Protein AF-A0A351TGX9-F1 (afdb_monomer)

Sequence (91 aa):
MRELRKKMESNSVESLEEVQDVGAEEIDYEKIEIELTMHKVIADEEWELIKDFYLRGITIRELAEKYGITENNMTVRLHRLRKKIRERIGS

Structure (mmCIF, N/CA/C/O backbone):
data_AF-A0A351TGX9-F1
#
_entry.id   AF-A0A351TGX9-F1
#
loop_
_atom_site.group_PDB
_atom_site.id
_atom_site.type_symbol
_atom_site.label_atom_id
_atom_site.label_alt_id
_atom_site.label_comp_id
_atom_site.label_asym_id
_atom_site.label_entity_id
_atom_site.label_seq_id
_atom_site.pdbx_PDB_ins_code
_atom_site.Cartn_x
_atom_site.Cartn_y
_atom_site.Cartn_z
_atom_site.occupancy
_atom_site.B_iso_or_equiv
_atom_site.auth_seq_id
_atom_site.auth_comp_id
_atom_site.auth_asym_id
_atom_site.auth_atom_id
_atom_site.pdbx_PDB_model_num
ATOM 1 N N . MET A 1 1 ? 42.327 22.291 -57.479 1.00 53.66 1 MET A N 1
AT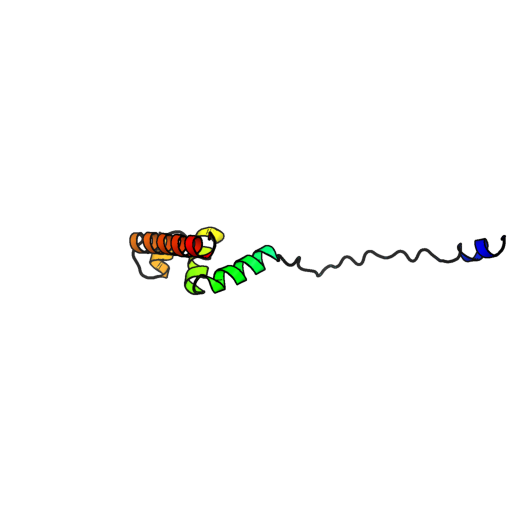OM 2 C CA . MET A 1 1 ? 41.940 22.631 -56.083 1.00 53.66 1 MET A CA 1
ATOM 3 C C . MET A 1 1 ? 41.205 23.976 -55.914 1.00 53.66 1 MET A C 1
ATOM 5 O O . MET A 1 1 ? 40.995 24.388 -54.780 1.00 53.66 1 MET A O 1
ATOM 9 N N . ARG A 1 2 ? 40.782 24.678 -56.984 1.00 53.09 2 ARG A N 1
ATOM 10 C CA . ARG A 1 2 ? 40.004 25.936 -56.873 1.00 53.09 2 ARG A CA 1
ATOM 11 C C . ARG A 1 2 ? 38.512 25.768 -57.200 1.00 53.09 2 ARG A C 1
ATOM 13 O O . ARG A 1 2 ? 37.704 26.541 -56.709 1.00 53.09 2 ARG A O 1
ATOM 20 N N . GLU A 1 3 ? 38.145 24.727 -57.945 1.00 51.25 3 GLU A N 1
ATOM 21 C CA . GLU A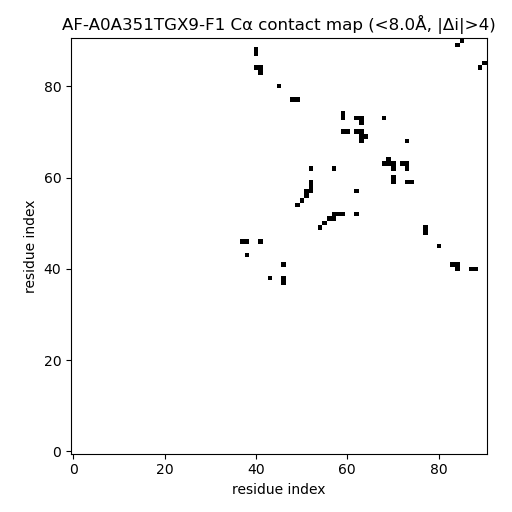 1 3 ? 36.761 24.512 -58.401 1.00 51.25 3 GLU A CA 1
ATOM 22 C C . GLU A 1 3 ? 35.915 23.664 -57.441 1.00 51.25 3 GLU A C 1
ATOM 24 O O . GLU A 1 3 ? 34.706 23.847 -57.365 1.00 51.25 3 GLU A O 1
ATOM 29 N N . LEU A 1 4 ? 36.548 22.819 -56.619 1.00 48.94 4 LEU A N 1
ATOM 30 C CA . LEU A 1 4 ? 35.869 22.056 -55.560 1.00 48.94 4 LEU A CA 1
ATOM 31 C C . LEU A 1 4 ? 35.351 22.948 -54.419 1.00 48.94 4 LEU A C 1
ATOM 33 O O . LEU A 1 4 ? 34.351 22.620 -53.791 1.00 48.94 4 LEU A O 1
ATOM 37 N N . ARG A 1 5 ? 35.986 24.105 -54.187 1.00 49.72 5 ARG A N 1
ATOM 38 C CA . ARG A 1 5 ? 35.564 25.064 -53.152 1.00 49.72 5 ARG A CA 1
ATOM 39 C C . ARG A 1 5 ? 34.284 25.817 -53.509 1.00 49.72 5 ARG A C 1
ATOM 41 O O . ARG A 1 5 ? 33.542 26.187 -52.614 1.00 49.72 5 ARG A O 1
ATOM 48 N N . LYS A 1 6 ? 33.992 25.988 -54.801 1.00 47.88 6 LYS A N 1
ATOM 49 C CA . LYS A 1 6 ? 32.818 26.743 -55.264 1.00 47.88 6 LYS A CA 1
ATOM 50 C C . LYS A 1 6 ? 31.516 25.935 -55.207 1.00 47.88 6 LYS A C 1
ATOM 52 O O . LYS A 1 6 ? 30.443 26.495 -55.377 1.00 47.88 6 LYS A O 1
ATOM 57 N N . LYS A 1 7 ? 31.616 24.620 -54.979 1.00 45.81 7 LYS A N 1
ATOM 58 C CA . LYS A 1 7 ? 30.473 23.698 -54.885 1.00 45.81 7 LYS A CA 1
ATOM 59 C C . LYS A 1 7 ? 30.042 23.413 -53.442 1.00 45.81 7 LYS A C 1
ATOM 61 O O . LYS A 1 7 ? 28.952 22.902 -53.235 1.00 45.81 7 LYS A O 1
ATOM 66 N N . MET A 1 8 ? 30.883 23.750 -52.459 1.00 45.75 8 MET A N 1
ATOM 67 C CA . MET A 1 8 ? 30.544 23.648 -51.033 1.00 45.75 8 MET A CA 1
ATOM 68 C C . MET A 1 8 ? 29.800 24.883 -50.509 1.00 45.75 8 MET A C 1
A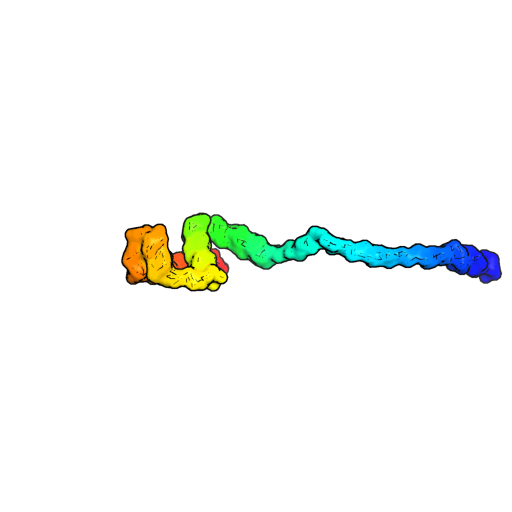TOM 70 O O . MET A 1 8 ? 29.084 24.772 -49.525 1.00 45.75 8 MET A O 1
ATOM 74 N N . GLU A 1 9 ? 29.916 26.037 -51.176 1.00 48.16 9 GLU A N 1
ATOM 75 C CA . GLU A 1 9 ? 29.183 27.264 -50.810 1.00 48.16 9 GLU A CA 1
ATOM 76 C C . GLU A 1 9 ? 27.716 27.260 -51.276 1.00 48.16 9 GLU A C 1
ATOM 78 O O . GLU A 1 9 ? 26.953 28.142 -50.897 1.00 48.16 9 GLU A O 1
ATOM 83 N N . SER A 1 10 ? 27.305 26.271 -52.080 1.00 51.38 10 SER A N 1
ATOM 84 C CA . SER A 1 10 ? 25.927 26.133 -52.569 1.00 51.38 10 SER A CA 1
ATOM 85 C C . SER A 1 10 ? 25.153 24.981 -51.932 1.00 51.38 10 SER A C 1
ATOM 87 O O . SER A 1 10 ? 24.064 24.673 -52.404 1.00 51.38 10 SER A O 1
ATOM 89 N N . ASN A 1 11 ? 25.686 24.332 -50.893 1.00 47.47 11 ASN A N 1
ATOM 90 C CA . ASN A 1 11 ? 24.817 23.598 -49.982 1.00 47.47 11 ASN A CA 1
ATOM 91 C C . ASN A 1 11 ? 24.317 24.632 -48.986 1.00 47.47 11 ASN A C 1
ATOM 93 O O . ASN A 1 11 ? 24.976 24.931 -47.991 1.00 47.47 11 ASN A O 1
ATOM 97 N N . SER A 1 12 ? 23.174 25.228 -49.325 1.00 48.19 12 SER A N 1
ATOM 98 C CA . SER A 1 12 ? 22.303 25.866 -48.352 1.00 48.19 12 SER A CA 1
ATOM 99 C C . SER A 1 12 ? 22.294 24.978 -47.121 1.00 48.19 12 SER A C 1
ATOM 101 O O . SER A 1 12 ? 21.934 23.805 -47.218 1.00 48.19 12 SER A O 1
ATOM 103 N N . VAL A 1 13 ? 22.775 25.524 -46.007 1.00 54.16 13 VAL A N 1
ATOM 104 C CA . VAL A 1 13 ? 22.526 24.976 -44.684 1.00 54.16 13 VAL A CA 1
ATOM 105 C C . VAL A 1 13 ? 21.015 24.839 -44.619 1.00 54.16 13 VAL A C 1
ATOM 107 O O . VAL A 1 13 ? 20.302 25.827 -44.460 1.00 54.16 13 VAL A O 1
ATOM 110 N N . GLU A 1 14 ? 20.528 23.635 -44.891 1.00 54.56 14 GLU A N 1
ATOM 111 C CA . GLU A 1 14 ? 19.161 23.276 -44.598 1.00 54.56 14 GLU A CA 1
ATOM 112 C C . GLU A 1 14 ? 19.125 23.375 -43.081 1.00 54.56 14 GLU A C 1
ATOM 114 O O . GLU A 1 14 ? 19.756 22.590 -42.371 1.00 54.56 14 GLU A O 1
ATOM 119 N N . SER A 1 15 ? 18.561 24.484 -42.603 1.00 54.38 15 SER A N 1
ATOM 120 C CA . SER A 1 15 ? 18.243 24.666 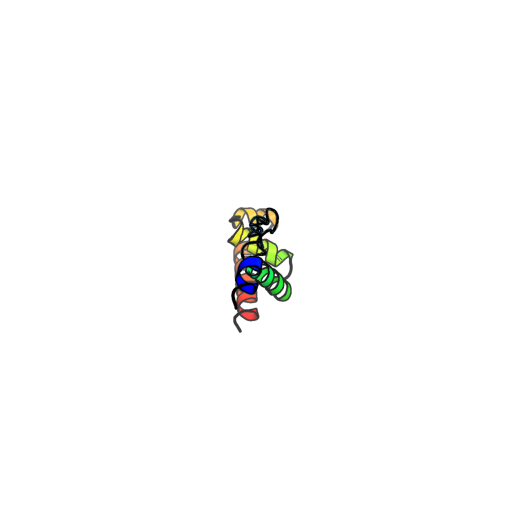-41.202 1.00 54.38 15 SER A CA 1
ATOM 121 C C . SER A 1 15 ? 17.407 23.456 -40.846 1.00 54.38 15 SER A C 1
ATOM 123 O O . SER A 1 15 ? 16.261 23.361 -41.281 1.00 54.38 15 SER A O 1
ATOM 125 N N . LEU A 1 16 ? 18.004 22.502 -40.134 1.00 57.88 16 LEU A N 1
ATOM 126 C CA . LEU A 1 16 ? 17.245 21.475 -39.454 1.00 57.88 16 LEU A CA 1
ATOM 127 C C . LEU A 1 16 ? 16.406 22.258 -38.456 1.00 57.88 16 LEU A C 1
ATOM 129 O O . LEU A 1 16 ? 16.901 22.660 -37.405 1.00 57.88 16 LEU A O 1
ATOM 133 N N . GLU A 1 17 ? 15.176 22.587 -38.849 1.00 59.75 17 GLU A N 1
ATOM 134 C CA . GLU A 1 17 ? 14.154 22.947 -37.888 1.00 59.75 17 GLU A CA 1
ATOM 135 C C . GLU A 1 17 ? 14.191 21.823 -36.862 1.00 59.75 17 GLU A C 1
ATOM 137 O O . GLU A 1 17 ? 14.002 20.652 -37.205 1.00 59.75 17 GLU A O 1
ATOM 142 N N . GLU A 1 18 ? 14.556 22.167 -35.626 1.00 57.56 18 GLU A N 1
ATOM 143 C CA . GLU A 1 18 ? 14.323 21.292 -34.494 1.00 57.56 18 GLU A CA 1
ATOM 144 C C . GLU A 1 18 ? 12.831 21.003 -34.535 1.00 57.56 18 GLU A C 1
ATOM 146 O O . GLU A 1 18 ? 12.005 21.847 -34.180 1.00 57.56 18 GLU A O 1
ATOM 151 N N . VAL A 1 19 ? 12.478 19.833 -35.066 1.00 60.59 19 VAL A N 1
ATOM 152 C CA . VAL A 1 19 ? 11.138 19.299 -34.923 1.00 60.59 19 VAL A CA 1
ATOM 153 C C . VAL A 1 19 ? 11.021 19.084 -33.430 1.00 60.59 19 VAL A C 1
ATOM 155 O O . VAL A 1 19 ? 11.519 18.100 -32.888 1.00 60.59 19 VAL A O 1
ATOM 158 N N . GLN A 1 20 ? 10.463 20.081 -32.752 1.00 54.25 20 GLN A N 1
ATOM 159 C CA . GLN A 1 20 ? 10.040 19.945 -31.381 1.00 54.25 20 GLN A CA 1
ATOM 160 C C . GLN A 1 20 ? 9.072 18.771 -31.414 1.00 54.25 20 GLN A C 1
ATOM 162 O O . GLN A 1 20 ? 8.013 18.854 -32.035 1.00 54.25 20 GLN A O 1
ATOM 167 N N . ASP A 1 21 ? 9.498 17.637 -30.869 1.00 59.59 21 ASP A N 1
ATOM 168 C CA . ASP A 1 21 ? 8.662 16.455 -30.762 1.00 59.59 21 ASP A CA 1
ATOM 169 C C . ASP A 1 21 ? 7.596 16.771 -29.713 1.00 59.59 21 ASP A C 1
ATOM 171 O O . ASP A 1 21 ? 7.755 16.517 -28.522 1.00 59.59 21 ASP A O 1
ATOM 175 N N . VAL A 1 22 ? 6.535 17.456 -30.145 1.00 59.19 22 VAL A N 1
ATOM 176 C CA . VAL A 1 22 ? 5.470 17.984 -29.280 1.00 59.19 22 VAL A CA 1
ATOM 177 C C . VAL A 1 22 ? 4.557 16.868 -28.744 1.00 59.19 22 VAL A C 1
ATOM 179 O O . VAL A 1 22 ? 3.463 17.154 -28.260 1.00 59.19 22 VAL A O 1
ATOM 182 N N . GLY A 1 23 ? 4.961 15.598 -28.852 1.00 58.69 23 GLY A N 1
ATOM 183 C CA . GLY A 1 23 ? 4.103 14.449 -28.568 1.00 58.69 23 GLY A CA 1
ATOM 184 C C . GLY A 1 23 ? 4.769 13.242 -27.912 1.00 58.69 23 GLY A C 1
ATOM 185 O O . GLY A 1 23 ? 4.051 12.294 -27.596 1.00 58.69 23 GLY A O 1
ATOM 186 N N . ALA A 1 24 ? 6.083 13.238 -27.675 1.00 63.25 24 ALA A N 1
ATOM 187 C CA . ALA A 1 24 ? 6.690 12.175 -26.882 1.00 63.25 24 ALA A CA 1
ATOM 188 C C . ALA A 1 24 ? 6.391 12.419 -25.397 1.00 63.25 24 ALA A C 1
ATOM 190 O O . ALA A 1 24 ? 7.092 13.173 -24.724 1.00 63.25 24 ALA A O 1
ATOM 191 N N . GLU A 1 25 ? 5.337 11.783 -24.875 1.00 69.75 25 GLU A N 1
ATOM 192 C CA . GLU A 1 25 ? 5.249 11.543 -23.434 1.00 69.75 25 GLU A CA 1
ATOM 193 C C . GLU A 1 25 ? 6.551 10.848 -23.015 1.00 69.75 25 GLU A C 1
ATOM 195 O O . GLU A 1 25 ? 6.860 9.758 -23.505 1.00 69.75 25 GLU A O 1
ATOM 200 N N . GLU A 1 26 ? 7.351 11.498 -22.166 1.00 73.94 26 GLU A N 1
ATOM 201 C CA . GLU A 1 26 ? 8.548 10.875 -21.609 1.00 73.94 26 GLU A CA 1
ATOM 202 C C . GLU A 1 26 ? 8.127 9.585 -20.904 1.00 73.94 26 GLU A C 1
ATOM 204 O O . GLU A 1 26 ? 7.406 9.594 -19.904 1.00 73.94 26 GLU A O 1
ATOM 209 N N . ILE A 1 27 ? 8.543 8.452 -21.470 1.00 79.94 27 ILE A N 1
ATOM 210 C CA . ILE A 1 27 ? 8.257 7.147 -20.894 1.00 79.94 27 ILE A CA 1
ATOM 211 C C . ILE A 1 27 ? 9.055 7.037 -19.596 1.00 79.94 27 ILE A C 1
ATOM 213 O O . ILE A 1 27 ? 10.281 6.917 -19.609 1.00 79.94 27 ILE A O 1
ATOM 217 N N . ASP A 1 28 ? 8.344 7.041 -18.471 1.00 87.75 28 ASP A N 1
ATOM 218 C CA . ASP A 1 28 ? 8.908 6.758 -17.154 1.00 87.75 28 ASP A CA 1
ATOM 219 C C . ASP A 1 28 ? 9.135 5.244 -17.009 1.00 87.75 28 ASP A C 1
ATOM 221 O O . ASP A 1 28 ? 8.302 4.491 -16.489 1.00 87.75 28 ASP A O 1
ATOM 225 N N . TYR A 1 29 ? 10.264 4.781 -17.550 1.00 88.25 29 TYR A N 1
ATOM 226 C CA . TYR A 1 29 ? 10.666 3.376 -17.501 1.00 88.25 29 TYR A CA 1
ATOM 227 C C . TYR A 1 29 ? 10.827 2.866 -16.065 1.00 88.25 29 TYR A C 1
ATOM 229 O O . TYR A 1 29 ? 10.504 1.708 -15.805 1.00 88.25 29 TYR A O 1
ATOM 237 N N . GLU A 1 30 ? 11.246 3.719 -15.125 1.00 87.81 30 GLU A N 1
ATOM 238 C CA . GLU A 1 30 ? 11.386 3.349 -13.713 1.00 87.81 30 GLU A CA 1
ATOM 239 C C . GLU A 1 30 ? 10.024 2.971 -13.119 1.00 87.81 30 GLU A C 1
ATOM 241 O O . GLU A 1 30 ? 9.865 1.902 -12.523 1.00 87.81 30 GLU A O 1
ATOM 246 N N . LYS A 1 31 ? 8.995 3.787 -13.361 1.00 88.38 31 LYS A N 1
ATOM 247 C CA . LYS A 1 31 ? 7.627 3.473 -12.937 1.00 88.38 31 LYS A CA 1
ATOM 248 C C . LYS A 1 31 ? 7.108 2.177 -13.559 1.00 88.38 31 LYS A C 1
ATOM 250 O O . LYS A 1 31 ? 6.470 1.385 -12.863 1.00 88.38 31 LYS A O 1
ATOM 255 N N . ILE A 1 32 ? 7.374 1.945 -14.845 1.00 90.38 32 ILE A N 1
ATOM 256 C CA . ILE A 1 32 ? 6.963 0.714 -15.537 1.00 90.38 32 ILE A CA 1
ATOM 257 C C . ILE A 1 32 ? 7.640 -0.511 -14.913 1.00 90.38 32 ILE A C 1
ATOM 259 O O . ILE A 1 32 ? 6.975 -1.512 -14.641 1.00 90.38 32 ILE A O 1
ATOM 263 N N . GLU A 1 33 ? 8.945 -0.441 -14.655 1.00 91.69 33 GLU A N 1
ATOM 264 C CA . GLU A 1 33 ? 9.697 -1.525 -14.023 1.00 91.69 33 GLU A CA 1
ATOM 265 C C . GLU A 1 33 ? 9.184 -1.833 -12.616 1.00 91.69 33 GLU A C 1
ATOM 267 O O . GLU A 1 33 ? 9.039 -3.008 -12.259 1.00 91.69 33 GLU A O 1
ATOM 272 N N . ILE A 1 34 ? 8.850 -0.802 -11.835 1.00 90.19 34 ILE A N 1
ATOM 273 C CA . ILE A 1 34 ? 8.247 -0.962 -10.511 1.00 90.19 34 ILE A CA 1
ATOM 274 C C . ILE A 1 34 ? 6.904 -1.685 -10.629 1.00 90.19 34 ILE A C 1
ATOM 276 O O . ILE A 1 34 ? 6.722 -2.712 -9.977 1.00 90.19 34 ILE A O 1
ATOM 280 N N . GLU A 1 35 ? 5.984 -1.213 -11.474 1.00 92.19 35 GLU A N 1
ATOM 281 C CA . GLU A 1 35 ? 4.667 -1.843 -11.659 1.00 92.19 35 GLU A CA 1
ATOM 282 C C . GLU A 1 35 ? 4.819 -3.322 -12.065 1.00 92.19 35 GLU A C 1
ATOM 284 O O . GLU A 1 35 ? 4.273 -4.215 -11.409 1.00 92.19 35 GLU A O 1
ATOM 289 N N . LEU A 1 36 ? 5.657 -3.619 -13.064 1.00 92.19 36 LEU A N 1
ATOM 290 C CA . LEU A 1 36 ? 5.924 -4.990 -13.517 1.00 92.19 36 LEU A CA 1
ATOM 291 C C . LEU A 1 36 ? 6.547 -5.874 -12.429 1.00 92.19 36 LEU A C 1
ATOM 293 O O . LEU A 1 36 ? 6.256 -7.071 -12.356 1.00 92.19 36 LEU A O 1
ATOM 297 N N . THR A 1 37 ? 7.419 -5.313 -11.594 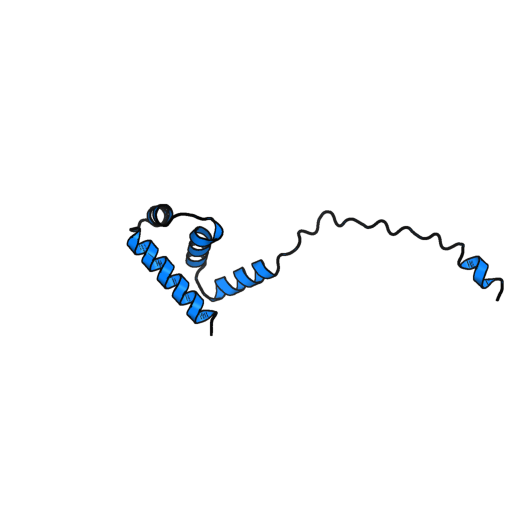1.00 92.38 37 THR A N 1
ATOM 298 C CA . THR A 1 37 ? 8.043 -6.038 -10.483 1.00 92.38 37 THR A CA 1
ATOM 299 C C . THR A 1 37 ? 7.023 -6.334 -9.389 1.00 92.38 37 THR A C 1
ATOM 301 O O . THR A 1 37 ? 6.951 -7.463 -8.900 1.00 92.38 37 THR A O 1
ATOM 304 N N . MET A 1 38 ? 6.179 -5.362 -9.041 1.00 92.81 38 MET A N 1
ATOM 305 C CA . MET A 1 38 ? 5.174 -5.511 -7.991 1.00 92.81 38 MET A CA 1
ATOM 306 C C . MET A 1 38 ? 4.100 -6.541 -8.353 1.00 92.81 38 MET A C 1
ATOM 308 O O . MET A 1 38 ? 3.770 -7.375 -7.506 1.00 92.81 38 MET A O 1
ATOM 312 N N . HIS A 1 39 ? 3.651 -6.584 -9.612 1.00 92.88 39 HIS A N 1
ATOM 313 C CA . HIS A 1 39 ? 2.698 -7.594 -10.097 1.00 92.88 39 HIS A CA 1
ATOM 314 C C . HIS A 1 39 ? 3.228 -9.039 -10.017 1.00 92.88 39 HIS A C 1
ATOM 316 O O . HIS A 1 39 ? 2.450 -9.988 -9.943 1.00 92.88 39 HIS A O 1
ATOM 322 N N . LYS A 1 40 ? 4.551 -9.245 -9.979 1.00 91.94 40 LYS A N 1
ATOM 323 C CA . LYS A 1 40 ? 5.151 -10.578 -9.755 1.00 91.94 40 LYS A CA 1
ATOM 324 C C . LYS A 1 40 ? 5.191 -10.971 -8.273 1.00 91.94 40 LYS A C 1
ATOM 326 O O . LYS A 1 40 ? 5.392 -12.140 -7.938 1.00 91.94 40 LYS A O 1
ATOM 331 N N . VAL A 1 41 ? 5.041 -10.004 -7.371 1.00 92.19 41 VAL A N 1
ATOM 332 C CA . VAL A 1 41 ? 5.330 -10.143 -5.937 1.00 92.19 41 VAL A CA 1
ATOM 333 C C . VAL A 1 41 ? 4.051 -10.228 -5.102 1.00 92.19 41 VAL A C 1
ATOM 335 O O . VAL A 1 41 ? 3.989 -11.036 -4.166 1.00 92.19 41 VAL A O 1
ATOM 338 N N . ILE A 1 42 ? 3.029 -9.449 -5.450 1.00 94.88 42 ILE A N 1
ATOM 339 C CA . ILE A 1 42 ? 1.733 -9.356 -4.764 1.00 94.88 42 ILE A CA 1
ATOM 340 C C . ILE A 1 42 ? 0.577 -9.322 -5.771 1.00 94.88 42 ILE A C 1
ATOM 342 O O . ILE A 1 42 ? 0.793 -9.083 -6.953 1.00 94.88 42 ILE A O 1
ATOM 346 N N . ALA A 1 43 ? -0.643 -9.582 -5.299 1.00 95.44 43 ALA A N 1
ATOM 347 C CA . ALA A 1 43 ? -1.838 -9.479 -6.137 1.00 95.44 43 ALA A CA 1
ATOM 348 C C . ALA A 1 43 ? -2.198 -8.013 -6.433 1.00 95.44 43 ALA A C 1
ATOM 350 O O . ALA A 1 43 ? -1.880 -7.126 -5.640 1.00 95.44 43 ALA A O 1
ATOM 351 N N . ASP A 1 44 ? -2.936 -7.769 -7.516 1.00 95.12 44 ASP A N 1
ATOM 352 C CA . ASP A 1 44 ? -3.30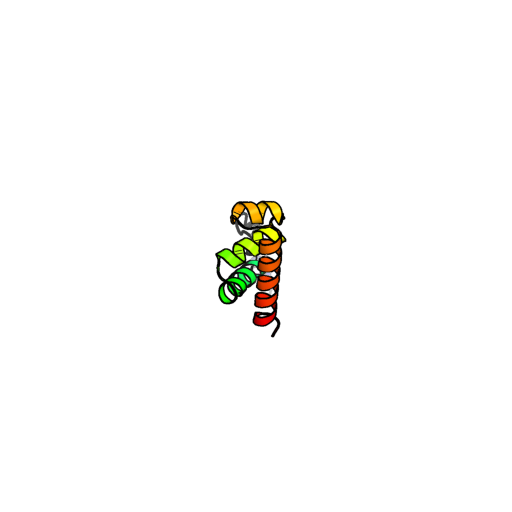9 -6.417 -7.961 1.00 95.12 44 ASP A CA 1
ATOM 353 C C . ASP A 1 44 ? -4.069 -5.631 -6.887 1.00 95.12 44 ASP A C 1
ATOM 355 O O . ASP A 1 44 ? -3.770 -4.469 -6.630 1.00 95.12 44 ASP A O 1
ATOM 359 N N . GLU A 1 45 ? -4.993 -6.280 -6.178 1.00 95.12 45 GLU A N 1
ATOM 360 C CA . GLU A 1 45 ? -5.726 -5.662 -5.065 1.00 95.12 45 GLU A CA 1
ATOM 361 C C . GLU A 1 45 ? -4.807 -5.278 -3.895 1.00 95.12 45 GLU A C 1
ATOM 363 O O . GLU A 1 45 ? -4.988 -4.243 -3.253 1.00 95.12 45 GLU A O 1
ATOM 368 N N . GLU A 1 46 ? -3.801 -6.110 -3.600 1.00 96.12 46 GLU A N 1
ATOM 369 C CA . GLU A 1 46 ? -2.800 -5.813 -2.573 1.00 96.12 46 GLU A CA 1
ATOM 370 C C . GLU A 1 46 ? -1.911 -4.643 -3.010 1.00 96.12 46 GLU A C 1
ATOM 372 O O . GLU A 1 46 ? -1.523 -3.822 -2.177 1.00 96.12 46 GLU A O 1
ATOM 377 N N . TRP A 1 47 ? -1.604 -4.552 -4.305 1.00 96.06 47 TRP A N 1
ATOM 378 C CA . TRP A 1 47 ? -0.826 -3.458 -4.867 1.00 96.06 47 TRP A CA 1
ATOM 379 C C . TRP A 1 47 ? -1.603 -2.142 -4.869 1.00 96.06 47 TRP A C 1
ATOM 381 O O . TRP A 1 47 ? -1.075 -1.126 -4.419 1.00 96.06 47 TRP A O 1
ATOM 391 N N . GLU A 1 48 ? -2.876 -2.152 -5.261 1.00 96.44 48 GLU A N 1
ATOM 392 C CA . GLU A 1 48 ? -3.740 -0.972 -5.165 1.00 96.44 48 GLU A CA 1
ATOM 393 C C . GLU A 1 48 ? -3.882 -0.484 -3.722 1.00 96.44 48 GLU A C 1
ATOM 395 O O . GLU A 1 48 ? -3.820 0.719 -3.488 1.00 96.44 48 GLU A O 1
ATOM 400 N N . LEU A 1 49 ? -3.975 -1.387 -2.739 1.00 97.31 49 LEU A N 1
ATOM 401 C CA . LEU A 1 49 ? -3.970 -1.006 -1.324 1.00 97.31 49 LEU A CA 1
ATOM 402 C C . LEU A 1 49 ? -2.666 -0.296 -0.911 1.00 97.31 49 LEU A C 1
ATOM 404 O O . LEU A 1 49 ? -2.698 0.680 -0.160 1.00 97.31 49 LEU A O 1
ATOM 408 N N . ILE A 1 50 ? -1.514 -0.762 -1.400 1.00 96.19 50 ILE A N 1
ATOM 409 C CA . ILE A 1 50 ? -0.218 -0.118 -1.145 1.00 96.19 50 ILE A CA 1
ATOM 410 C C . ILE A 1 50 ? -0.155 1.262 -1.811 1.00 96.19 50 ILE A C 1
ATOM 412 O O . ILE A 1 50 ? 0.267 2.219 -1.160 1.00 96.19 50 ILE A O 1
ATOM 416 N N . LYS A 1 51 ? -0.615 1.394 -3.061 1.00 95.88 51 LYS A N 1
ATOM 417 C CA . LYS A 1 51 ? -0.664 2.681 -3.772 1.00 95.88 51 LYS A CA 1
ATOM 418 C C . LYS A 1 51 ? -1.616 3.668 -3.103 1.00 95.88 51 LYS A C 1
ATOM 420 O O . LYS A 1 51 ? -1.245 4.822 -2.906 1.00 95.88 51 LYS A O 1
ATOM 425 N N . ASP A 1 52 ? -2.802 3.217 -2.704 1.00 97.81 52 ASP A N 1
ATOM 426 C CA . ASP A 1 52 ? -3.773 4.019 -1.959 1.00 97.81 52 ASP A CA 1
ATOM 427 C C . ASP A 1 52 ? -3.143 4.627 -0.699 1.00 97.81 52 ASP A C 1
ATOM 429 O O . ASP A 1 52 ? -3.250 5.831 -0.470 1.00 97.81 52 ASP A O 1
ATOM 433 N N . PHE A 1 53 ? -2.436 3.816 0.090 1.00 97.94 53 PHE A N 1
ATOM 434 C CA . PHE A 1 53 ? -1.846 4.279 1.342 1.00 97.94 53 PHE A CA 1
ATOM 435 C C . PHE A 1 53 ? -0.591 5.145 1.138 1.00 97.94 53 PHE A C 1
ATOM 437 O O . PHE A 1 53 ? -0.488 6.226 1.712 1.00 97.94 53 PHE A O 1
ATOM 444 N N . TYR A 1 54 ? 0.375 4.688 0.334 1.00 94.56 54 TYR A N 1
ATOM 445 C CA . TYR A 1 54 ? 1.699 5.320 0.245 1.00 94.56 54 TYR A CA 1
ATOM 446 C C . TYR A 1 54 ? 1.834 6.370 -0.859 1.00 94.56 54 TYR A C 1
ATOM 448 O O . TYR A 1 54 ? 2.648 7.277 -0.712 1.00 94.56 54 TYR A O 1
ATOM 456 N N . LEU A 1 55 ? 1.075 6.255 -1.954 1.00 93.69 55 LEU A N 1
ATOM 457 C CA . LEU A 1 55 ? 1.176 7.179 -3.092 1.00 93.69 55 LEU A CA 1
ATOM 458 C C . LEU A 1 55 ? 0.030 8.190 -3.120 1.00 93.69 55 LEU A C 1
ATOM 460 O O . LEU A 1 55 ? 0.241 9.344 -3.476 1.00 93.69 55 LEU A O 1
ATOM 464 N N . ARG A 1 56 ? -1.184 7.766 -2.747 1.00 96.62 56 ARG A N 1
ATOM 465 C CA . ARG A 1 56 ? -2.391 8.611 -2.779 1.00 96.62 56 ARG A CA 1
ATOM 466 C C . ARG A 1 56 ? -2.722 9.242 -1.421 1.00 96.62 56 ARG A C 1
ATOM 468 O O . ARG A 1 56 ? -3.567 10.128 -1.363 1.00 96.62 56 ARG A O 1
ATOM 475 N N . GLY A 1 57 ? -2.063 8.807 -0.345 1.00 96.25 57 GLY A N 1
ATOM 476 C CA . GLY A 1 57 ? -2.228 9.372 0.997 1.00 96.25 57 GLY A CA 1
ATOM 477 C C . GLY A 1 57 ? -3.568 9.053 1.669 1.00 96.25 57 GLY A C 1
ATOM 478 O O . GLY A 1 57 ? -3.961 9.770 2.588 1.00 96.25 57 GLY A O 1
ATOM 479 N N . ILE A 1 58 ? -4.272 8.001 1.235 1.00 98.12 58 ILE A N 1
ATOM 480 C CA . ILE A 1 58 ? -5.531 7.568 1.855 1.00 98.12 58 ILE A CA 1
ATOM 481 C C . ILE A 1 58 ? -5.245 7.049 3.268 1.00 98.12 58 ILE A C 1
ATOM 483 O O . ILE A 1 58 ? -4.320 6.265 3.492 1.00 98.12 58 ILE A O 1
ATOM 487 N N . THR A 1 59 ? -6.045 7.473 4.241 1.00 98.38 59 THR A N 1
ATOM 488 C CA . THR A 1 59 ? -5.817 7.152 5.653 1.00 98.38 59 THR A CA 1
ATOM 489 C C . THR A 1 59 ? -6.191 5.709 5.999 1.00 98.38 59 THR A C 1
ATOM 491 O O . THR A 1 59 ? -7.011 5.071 5.341 1.00 98.38 59 THR A O 1
ATOM 494 N N . ILE A 1 60 ? -5.641 5.192 7.108 1.00 98.44 60 ILE A N 1
ATOM 495 C CA . ILE A 1 60 ? -5.997 3.861 7.638 1.00 98.44 60 ILE A CA 1
ATOM 496 C C . ILE A 1 60 ? -7.504 3.750 7.887 1.00 98.44 60 ILE A C 1
ATOM 498 O O . ILE A 1 60 ? -8.082 2.705 7.603 1.00 98.44 60 ILE A O 1
ATOM 502 N N . ARG A 1 61 ? -8.136 4.820 8.382 1.00 98.56 61 ARG A N 1
ATOM 503 C CA . ARG A 1 61 ? -9.579 4.875 8.633 1.00 98.56 61 ARG A CA 1
ATOM 504 C C . ARG A 1 61 ? -10.391 4.727 7.348 1.00 98.56 61 ARG A C 1
ATOM 506 O O . ARG A 1 61 ? -11.261 3.868 7.288 1.00 98.56 61 ARG A O 1
ATOM 513 N N . GLU A 1 62 ? -10.081 5.512 6.319 1.00 98.62 62 GLU A N 1
ATOM 514 C CA . GLU A 1 62 ? -10.778 5.450 5.022 1.00 98.62 62 GLU A CA 1
ATOM 515 C C . GLU A 1 62 ? -10.574 4.095 4.337 1.00 98.62 62 GLU A C 1
ATOM 517 O O . GLU A 1 62 ? -11.498 3.536 3.752 1.00 98.62 62 GLU A O 1
ATOM 522 N N . LEU A 1 63 ? -9.377 3.518 4.454 1.00 98.44 63 LEU A N 1
ATOM 523 C CA . LEU A 1 63 ? -9.095 2.169 3.974 1.00 98.44 63 LEU A CA 1
ATOM 524 C C . LEU A 1 63 ? -9.862 1.108 4.770 1.00 98.44 63 LEU A C 1
ATOM 526 O O . LEU A 1 63 ? -10.413 0.177 4.192 1.00 98.44 63 LEU A O 1
ATOM 530 N N . ALA A 1 64 ? -9.928 1.223 6.092 1.00 98.50 64 ALA A N 1
ATOM 531 C CA . ALA A 1 64 ? -10.691 0.305 6.928 1.00 98.50 64 ALA A CA 1
ATOM 532 C C . ALA A 1 64 ? -12.184 0.325 6.555 1.00 98.50 64 ALA A C 1
ATOM 534 O O . ALA A 1 64 ? -12.779 -0.737 6.372 1.00 98.50 64 ALA A O 1
ATOM 535 N N . GLU A 1 65 ? -12.744 1.516 6.335 1.00 98.38 65 GLU A N 1
ATOM 536 C CA . GLU A 1 65 ? -14.114 1.710 5.856 1.00 98.38 65 GLU A CA 1
ATOM 537 C C . GLU A 1 65 ? -14.323 1.117 4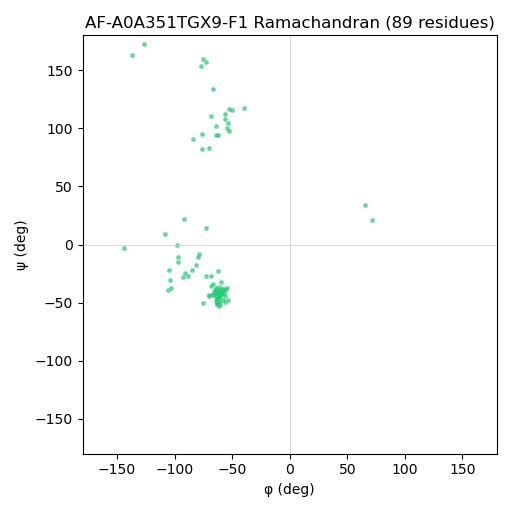.454 1.00 98.38 65 GLU A C 1
ATOM 539 O O . GLU A 1 65 ? -15.203 0.275 4.275 1.00 98.38 65 GLU A O 1
ATOM 544 N N . LYS A 1 66 ? -13.461 1.459 3.485 1.00 97.25 66 LYS A N 1
ATOM 545 C CA . LYS A 1 66 ? -13.508 0.949 2.100 1.00 97.25 66 LYS A CA 1
ATOM 546 C C . LYS A 1 66 ? -13.504 -0.580 2.030 1.00 97.25 66 LYS A C 1
ATOM 548 O O . LYS A 1 66 ? -14.169 -1.155 1.174 1.00 97.25 66 LYS A O 1
ATOM 553 N N . TYR A 1 67 ? -12.747 -1.238 2.907 1.00 96.44 67 TYR A N 1
ATOM 554 C CA . TYR A 1 67 ? -12.600 -2.696 2.924 1.00 96.44 67 TYR A CA 1
ATOM 555 C C . TYR A 1 67 ? -13.507 -3.399 3.951 1.00 96.44 67 TYR A C 1
ATOM 557 O O . TYR A 1 67 ? -13.454 -4.625 4.050 1.00 96.44 67 TYR A O 1
ATOM 565 N N . GLY A 1 68 ? -14.323 -2.664 4.716 1.00 97.88 68 GLY A N 1
ATOM 566 C CA . GLY A 1 68 ? -15.255 -3.232 5.697 1.00 97.88 68 GL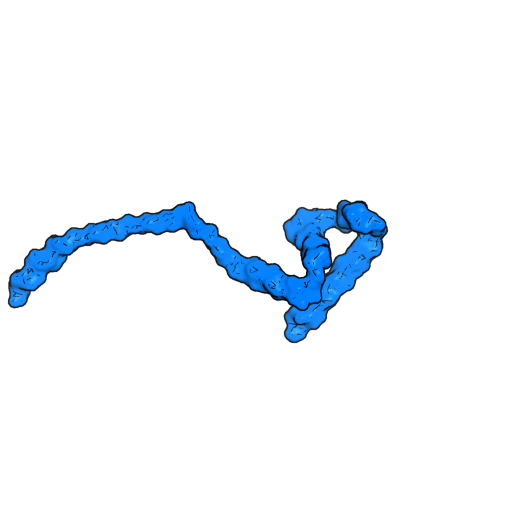Y A CA 1
ATOM 567 C C . GLY A 1 68 ? -14.582 -3.938 6.881 1.00 97.88 68 GLY A C 1
ATOM 568 O O . GLY A 1 68 ? -15.097 -4.939 7.378 1.00 97.88 68 GLY A O 1
ATOM 569 N N . ILE A 1 69 ? -13.418 -3.454 7.326 1.00 98.19 69 ILE A N 1
ATOM 570 C CA . ILE A 1 69 ? -12.642 -4.030 8.438 1.00 98.19 69 ILE A CA 1
ATOM 571 C C . ILE A 1 69 ? -12.314 -2.975 9.500 1.00 98.19 69 ILE A C 1
ATOM 573 O O . ILE A 1 69 ? -12.551 -1.789 9.314 1.00 98.19 69 ILE A O 1
ATOM 577 N N . THR A 1 70 ? -11.750 -3.387 10.639 1.00 98.62 70 THR A N 1
ATOM 578 C CA . THR A 1 70 ? -11.297 -2.438 11.671 1.00 98.62 70 THR A CA 1
ATOM 579 C C . THR A 1 70 ? -9.967 -1.780 11.293 1.00 98.62 70 THR A C 1
ATOM 581 O O . THR A 1 70 ? -9.135 -2.389 10.617 1.00 98.62 70 THR A O 1
ATOM 584 N N . GLU A 1 71 ? -9.707 -0.572 11.802 1.00 98.62 71 GLU A N 1
ATOM 585 C CA . GLU A 1 71 ? -8.431 0.138 11.592 1.00 98.62 71 GLU A CA 1
ATOM 586 C C . GLU A 1 71 ? -7.214 -0.681 12.045 1.00 98.62 71 GLU A C 1
ATOM 588 O O . GLU A 1 71 ? -6.183 -0.719 11.370 1.00 98.62 71 GLU A O 1
ATOM 593 N N . ASN A 1 72 ? -7.344 -1.410 13.159 1.00 98.62 72 ASN A N 1
ATOM 594 C CA . ASN A 1 72 ? -6.290 -2.304 13.633 1.00 98.62 72 ASN A CA 1
ATOM 595 C C . ASN A 1 72 ? -6.038 -3.458 12.646 1.00 98.62 72 ASN A C 1
ATOM 597 O O . ASN A 1 72 ? -4.888 -3.792 12.360 1.00 98.62 72 ASN A O 1
ATOM 601 N N . ASN A 1 73 ? -7.097 -4.049 12.078 1.00 98.44 73 ASN A N 1
ATOM 602 C CA . ASN A 1 73 ? -6.948 -5.093 11.064 1.00 98.44 73 ASN A CA 1
ATOM 603 C C . ASN A 1 73 ? -6.278 -4.540 9.795 1.00 98.44 73 ASN A C 1
ATOM 605 O O . ASN A 1 73 ? -5.355 -5.170 9.280 1.00 98.44 73 ASN A O 1
ATOM 609 N N . MET A 1 74 ? -6.659 -3.334 9.357 1.00 98.56 74 MET A N 1
ATOM 610 C CA . MET A 1 74 ? -6.031 -2.652 8.221 1.00 98.56 74 MET A CA 1
ATOM 611 C C . MET A 1 74 ? -4.542 -2.375 8.468 1.00 98.56 74 MET A C 1
ATOM 613 O O . MET A 1 74 ? -3.701 -2.679 7.622 1.00 98.56 74 MET A O 1
ATOM 617 N N . THR A 1 75 ? -4.191 -1.900 9.664 1.00 98.38 75 THR A N 1
ATOM 618 C CA . THR A 1 75 ? -2.795 -1.686 10.080 1.00 98.38 75 THR A CA 1
ATOM 619 C C . THR A 1 75 ? -1.981 -2.981 9.997 1.00 98.38 75 THR A C 1
ATOM 621 O O . THR A 1 75 ? -0.896 -3.013 9.410 1.00 98.38 75 THR A O 1
ATOM 624 N N . VAL A 1 76 ? -2.517 -4.085 10.529 1.00 98.38 76 VAL A N 1
ATOM 625 C CA . VAL A 1 76 ? -1.876 -5.409 10.461 1.00 98.38 76 VAL A CA 1
ATOM 626 C C . VAL A 1 76 ? -1.758 -5.898 9.015 1.00 98.38 76 VAL A C 1
ATOM 628 O O . VAL A 1 76 ? -0.723 -6.456 8.641 1.00 98.38 76 VAL A O 1
ATOM 631 N N . ARG A 1 77 ? -2.788 -5.683 8.189 1.00 97.81 77 ARG A N 1
ATOM 632 C CA . ARG A 1 77 ? -2.797 -6.049 6.767 1.00 97.81 77 ARG A CA 1
ATOM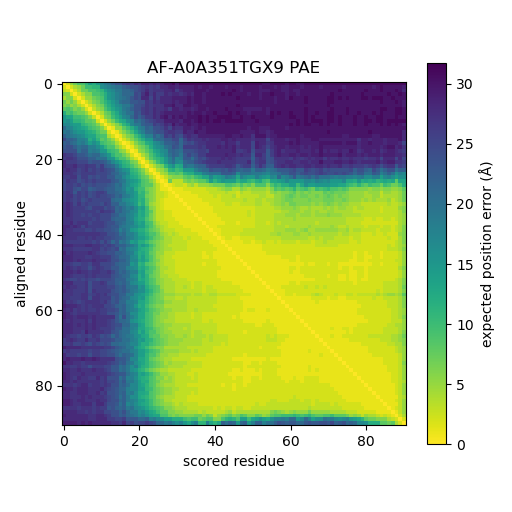 633 C C . ARG A 1 77 ? -1.686 -5.324 6.006 1.00 97.81 77 ARG A C 1
ATOM 635 O O . ARG A 1 77 ? -0.867 -5.994 5.381 1.00 97.81 77 ARG A O 1
ATOM 642 N N . LEU A 1 78 ? -1.586 -3.999 6.135 1.00 98.00 78 LEU A N 1
ATOM 643 C CA . LEU A 1 78 ? -0.517 -3.191 5.531 1.00 98.00 78 LEU A CA 1
ATOM 644 C C . LEU A 1 78 ? 0.874 -3.635 6.004 1.00 98.00 78 LEU A C 1
ATOM 646 O O . LEU A 1 78 ? 1.789 -3.791 5.194 1.00 98.00 78 LEU A O 1
ATOM 650 N N . HIS A 1 79 ? 1.035 -3.918 7.301 1.00 97.44 79 HIS A N 1
ATOM 651 C CA . HIS A 1 79 ? 2.301 -4.412 7.844 1.00 97.44 79 HIS A CA 1
ATOM 652 C C . HIS A 1 79 ? 2.729 -5.745 7.208 1.00 97.44 79 HIS A C 1
ATOM 654 O O . HIS A 1 79 ? 3.885 -5.905 6.806 1.00 97.44 79 HIS A O 1
ATOM 660 N N . ARG A 1 80 ? 1.801 -6.704 7.093 1.00 96.62 80 ARG A N 1
ATOM 661 C CA . ARG A 1 80 ? 2.058 -8.011 6.467 1.00 96.62 80 ARG A CA 1
ATOM 662 C C . ARG A 1 80 ? 2.403 -7.872 4.988 1.00 96.62 80 ARG A C 1
ATOM 664 O O . ARG A 1 80 ? 3.345 -8.524 4.543 1.00 96.62 80 ARG A O 1
ATOM 671 N N . LEU A 1 81 ? 1.713 -6.997 4.255 1.00 95.81 81 LEU A N 1
ATOM 672 C CA . LEU A 1 81 ? 2.027 -6.713 2.852 1.00 95.81 81 LEU A CA 1
ATOM 673 C C . LEU A 1 81 ? 3.430 -6.133 2.694 1.00 95.81 81 LEU A C 1
ATOM 675 O O . LEU A 1 81 ? 4.233 -6.669 1.936 1.00 95.81 81 LEU A O 1
ATOM 679 N N . ARG A 1 82 ? 3.786 -5.117 3.486 1.00 94.75 82 ARG A N 1
ATOM 680 C CA . ARG A 1 82 ? 5.140 -4.546 3.474 1.00 94.75 82 ARG A CA 1
ATOM 681 C C . ARG A 1 82 ? 6.213 -5.591 3.794 1.00 94.75 82 ARG A C 1
ATOM 683 O O . ARG A 1 82 ? 7.295 -5.562 3.211 1.00 94.75 82 ARG A O 1
ATOM 690 N N . LYS A 1 83 ? 5.941 -6.508 4.728 1.00 94.94 83 LYS A N 1
ATOM 691 C CA . LYS A 1 83 ? 6.847 -7.621 5.044 1.00 94.94 83 LYS A CA 1
ATOM 692 C C . LYS A 1 83 ? 7.005 -8.575 3.852 1.00 94.94 83 LYS A C 1
ATOM 694 O O . LYS A 1 83 ? 8.138 -8.834 3.466 1.00 94.94 83 LYS A O 1
ATOM 699 N N . LYS A 1 84 ? 5.898 -9.006 3.238 1.00 93.69 84 LYS A N 1
ATOM 700 C CA . LYS A 1 84 ? 5.876 -9.876 2.048 1.00 93.69 84 LYS A CA 1
ATOM 701 C C . LYS A 1 84 ? 6.678 -9.283 0.885 1.00 93.69 84 LYS A C 1
ATOM 703 O O . LYS A 1 84 ? 7.464 -9.992 0.266 1.00 93.69 84 LYS A O 1
ATOM 708 N N . ILE A 1 85 ? 6.513 -7.986 0.618 1.00 93.69 85 ILE A N 1
ATOM 709 C CA . ILE A 1 85 ? 7.250 -7.271 -0.437 1.00 93.69 85 ILE A CA 1
ATOM 710 C C . ILE A 1 85 ? 8.751 -7.273 -0.135 1.00 93.69 85 ILE A C 1
ATOM 712 O O . ILE A 1 85 ? 9.550 -7.656 -0.984 1.00 93.69 85 ILE A O 1
ATOM 716 N N . ARG A 1 86 ? 9.139 -6.910 1.095 1.00 92.44 86 ARG A N 1
ATOM 717 C CA . ARG A 1 86 ? 10.550 -6.875 1.509 1.00 92.44 86 ARG A CA 1
ATOM 718 C C . ARG A 1 86 ? 11.230 -8.238 1.380 1.00 92.44 86 ARG A C 1
ATOM 720 O O . ARG A 1 86 ? 12.368 -8.290 0.945 1.00 92.44 86 ARG A O 1
ATOM 727 N N . GLU A 1 87 ? 10.549 -9.318 1.747 1.00 93.06 87 GLU A N 1
ATOM 728 C CA . GLU A 1 87 ? 11.099 -10.677 1.651 1.00 93.06 87 GLU A CA 1
ATOM 729 C C . GLU A 1 87 ? 11.323 -11.117 0.198 1.00 93.06 87 GLU A C 1
ATOM 731 O O . GLU A 1 87 ? 12.284 -11.826 -0.085 1.00 93.06 87 GLU A O 1
ATOM 736 N N . ARG A 1 88 ? 10.461 -10.684 -0.729 1.00 88.50 88 ARG A N 1
ATOM 737 C CA . ARG A 1 88 ? 10.526 -11.091 -2.140 1.00 88.50 88 ARG A CA 1
ATOM 738 C C . ARG A 1 88 ? 11.412 -10.207 -3.018 1.00 88.50 88 ARG A C 1
ATOM 740 O O . ARG A 1 88 ? 11.895 -10.701 -4.027 1.00 88.50 88 ARG A O 1
ATOM 747 N N . ILE A 1 89 ? 11.592 -8.933 -2.665 1.00 84.44 89 ILE A N 1
ATOM 748 C CA . ILE A 1 89 ? 12.386 -7.966 -3.449 1.00 84.44 89 ILE A CA 1
ATOM 749 C C . ILE A 1 89 ? 13.759 -7.703 -2.813 1.00 84.44 89 ILE A C 1
ATOM 751 O O . ILE A 1 89 ? 14.713 -7.410 -3.519 1.00 84.44 89 ILE A O 1
ATOM 755 N N . GLY A 1 90 ? 13.875 -7.798 -1.486 1.00 69.06 90 GLY A N 1
ATOM 756 C CA . GLY A 1 90 ? 15.107 -7.503 -0.746 1.00 69.06 90 GLY A CA 1
ATOM 757 C C . GLY A 1 90 ? 16.027 -8.703 -0.504 1.00 69.06 90 GLY A C 1
ATOM 758 O O . GLY A 1 90 ? 16.784 -8.651 0.466 1.00 69.06 90 GLY A O 1
ATOM 759 N N . SER A 1 91 ? 15.917 -9.770 -1.307 1.00 52.28 91 SER A N 1
ATOM 760 C CA . SER A 1 91 ? 16.813 -10.941 -1.270 1.00 52.28 91 SER A CA 1
ATOM 761 C C . SER A 1 91 ? 17.850 -10.877 -2.383 1.00 52.28 91 SER A C 1
ATOM 763 O O . SER A 1 91 ? 17.455 -10.504 -3.508 1.00 52.28 91 SER A O 1
#

pLDDT: mean 82.69, std 18.92, range [45.75, 98.62]

Secondary structure (DSSP, 8-state):
--SSGGGTTTS----------TT-----HHHHHHHHHHHHHS-HHHHHHHHHHHTS---HHHHHHHHTS-HHHHHHHHHHHHHHHHHHH--

Mean predicted aligned error: 12.71 Å

Radius of gyration: 27.5 Å; Cα contacts (8 Å, |Δi|>4): 36; chains: 1; bounding box: 57×38×72 Å

Solvent-accessible surface area (backbone atoms only — not comparable to full-atom values): 5672 Å² total; per-residue (Å²): 134,74,69,70,61,68,61,61,76,70,59,71,80,75,74,76,69,79,73,73,74,90,74,71,74,81,78,60,58,68,61,52,51,49,54,61,52,45,64,76,72,44,55,69,71,60,48,51,53,49,42,38,42,75,73,68,64,50,47,60,60,61,50,8,60,77,69,75,51,51,48,69,56,41,53,52,49,54,52,52,50,56,49,54,50,44,65,72,68,73,109

Foldseek 3Di:
DPVVVVVVVPPDPPPPPPPPCPDPPPPPVVVVVVVVLVVVQDPPVLVVLVCCVPVVVPDLVNVCVVVVHDSVVSVVSVVVSVVSCCVRPVD

Nearest PDB structures (foldseek):
  7lq4-assembly1_A  TM=7.425E-01  e=6.522E-02  Rubrobacter radiotolerans
  3hug-assembly6_K  TM=7.094E-01  e=5.756E-02  Mycobacterium tuberculosis H37Rv
  3hug-assembly4_M  TM=7.191E-01  e=7.391E-02  Mycobacterium tuberculosis H37Rv
  6dvb-assembly1_F  TM=5.234E-01  e=3.490E-02  Mycobacterium tuberculosis H37Rv
  1or7-assembly3_A  TM=5.871E-01  e=2.425E-01  Escherichia coli